Protein AF-A0A482R9X5-F1 (afdb_monomer_lite)

Sequence (156 aa):
MESTSISDAERAVAYVRCAQNFLKADDTVNAERYFRKANGVVFTVEDVDGLRLQFRTLNAQLNDQNRKFADAAGKYLDVLRQVNPEDVDVQEISFLLAAASKCVILAPAGRQRMAVMHAILTHYAADTIPVRFLWARMRGLPRASCHPPARDCVHR

Radius of gyration: 19.51 Å; chains: 1; bounding box: 72×27×56 Å

Secondary structure (DSSP, 8-state):
-------HHHHHHHHHHHHHHHHHTT-HHHHHHHHHHHHTTTTTS---TTHHHHHHHHHHHHHHHTT-HHHHHHHHHHHHTTS-TTTS-HHHHHHHHHHHHHHHHHSPSSHHHHHHHHHHHTSGGGGGSTHHHHHHHHTT----------------

Structure (mmCIF, N/CA/C/O backbone):
data_AF-A0A482R9X5-F1
#
_entry.id   AF-A0A482R9X5-F1
#
loop_
_atom_site.group_PDB
_atom_site.id
_atom_site.type_symbol
_atom_site.label_atom_id
_atom_site.label_alt_id
_atom_site.label_comp_id
_atom_site.label_asym_id
_atom_site.label_entity_id
_atom_site.label_seq_id
_atom_site.pdbx_PDB_ins_code
_atom_site.Cartn_x
_atom_site.Cartn_y
_atom_site.Cartn_z
_atom_site.occupancy
_atom_site.B_iso_or_equiv
_atom_site.auth_seq_id
_atom_site.auth_comp_id
_atom_site.auth_asym_id
_atom_site.auth_atom_id
_atom_site.pdbx_PDB_model_num
ATOM 1 N N . MET A 1 1 ? -23.065 1.697 34.356 1.00 40.62 1 MET A N 1
ATOM 2 C CA . MET A 1 1 ? -22.997 1.347 32.924 1.00 40.62 1 MET A CA 1
ATOM 3 C C . MET A 1 1 ? -22.184 2.441 32.265 1.00 40.62 1 MET A C 1
ATOM 5 O O . MET A 1 1 ? -22.748 3.465 31.909 1.00 40.62 1 MET A O 1
ATOM 9 N N . GLU A 1 2 ? -20.862 2.280 32.225 1.00 46.75 2 GLU A N 1
ATOM 10 C CA . GLU A 1 2 ? -19.987 3.219 31.521 1.00 46.75 2 GLU A CA 1
ATOM 11 C C . GLU A 1 2 ? -20.316 3.082 30.032 1.00 46.75 2 GLU A C 1
ATOM 13 O O . GLU A 1 2 ? -20.047 2.044 29.426 1.00 46.75 2 GLU A O 1
ATOM 18 N N . SER A 1 3 ? -20.975 4.069 29.433 1.00 50.88 3 SER A N 1
ATOM 19 C CA . SER A 1 3 ? -21.029 4.159 27.979 1.00 50.88 3 SER A CA 1
ATOM 20 C C . SER A 1 3 ? -19.615 4.494 27.520 1.00 50.88 3 SER A C 1
ATOM 22 O O . SER A 1 3 ? -19.244 5.665 27.489 1.00 50.88 3 SER A O 1
ATOM 24 N N . THR A 1 4 ? -18.790 3.480 27.256 1.00 60.34 4 THR A N 1
ATOM 25 C CA . THR A 1 4 ? -17.420 3.673 26.775 1.00 60.34 4 THR A CA 1
ATOM 26 C C . THR A 1 4 ? -17.499 4.286 25.379 1.00 60.34 4 THR A C 1
ATOM 28 O O . THR A 1 4 ? -17.639 3.589 24.374 1.00 60.34 4 THR A O 1
ATOM 31 N N . SER A 1 5 ? -17.509 5.614 25.306 1.00 76.19 5 SER A N 1
ATOM 32 C CA . SER A 1 5 ? -17.436 6.344 24.049 1.00 76.19 5 SER A CA 1
ATOM 33 C C . SER A 1 5 ? -16.042 6.122 23.473 1.00 76.19 5 SER A C 1
ATOM 35 O O . SER A 1 5 ? -15.077 6.711 23.951 1.00 76.19 5 SER A O 1
ATOM 37 N N . ILE A 1 6 ? -15.936 5.229 22.490 1.00 81.94 6 ILE A N 1
ATOM 38 C CA . ILE A 1 6 ? -14.674 4.937 21.803 1.00 81.94 6 ILE A CA 1
ATOM 39 C C . ILE A 1 6 ? -14.181 6.224 21.141 1.00 81.94 6 ILE A C 1
ATOM 41 O O . ILE A 1 6 ? -14.921 6.844 20.368 1.00 81.94 6 ILE A O 1
ATOM 45 N N . SER A 1 7 ? -12.938 6.605 21.426 1.00 90.75 7 SER A N 1
ATOM 46 C CA . SER A 1 7 ? -12.321 7.793 20.844 1.00 90.75 7 SER A CA 1
ATOM 47 C C . SER A 1 7 ? -12.122 7.648 19.332 1.00 90.75 7 SER A C 1
ATOM 49 O O . SER A 1 7 ? -12.018 6.550 18.777 1.00 90.75 7 SER A O 1
ATOM 51 N N . ASP A 1 8 ? -12.032 8.775 18.633 1.00 90.62 8 ASP A N 1
ATOM 52 C CA . ASP A 1 8 ? -11.818 8.795 17.185 1.00 90.62 8 ASP A CA 1
ATOM 53 C C . ASP A 1 8 ? -10.517 8.088 16.779 1.00 90.62 8 ASP A C 1
ATOM 55 O O . ASP A 1 8 ? -10.501 7.370 15.776 1.00 90.62 8 ASP A O 1
ATOM 59 N N . ALA A 1 9 ? -9.466 8.215 17.596 1.00 90.81 9 ALA A N 1
ATOM 60 C CA . ALA A 1 9 ? -8.185 7.547 17.392 1.00 90.81 9 ALA A CA 1
ATOM 61 C C . ALA A 1 9 ? 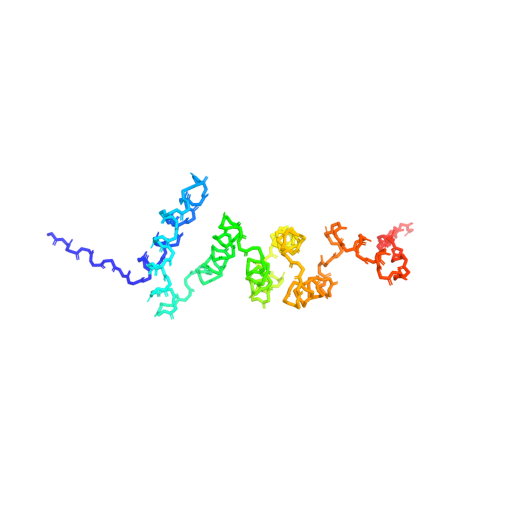-8.313 6.019 17.504 1.00 90.81 9 ALA A C 1
ATOM 63 O O . ALA A 1 9 ? -7.900 5.296 16.596 1.00 90.81 9 ALA A O 1
ATOM 64 N N . GLU A 1 10 ? -8.964 5.515 18.557 1.00 92.19 10 GLU A N 1
ATOM 65 C CA . GLU A 1 10 ? -9.206 4.077 18.731 1.00 92.19 10 GLU A CA 1
ATOM 66 C C . GLU A 1 10 ? -10.051 3.502 17.588 1.00 92.19 10 GLU A C 1
ATOM 68 O O . GLU A 1 10 ? -9.765 2.411 17.086 1.00 92.19 10 GLU A O 1
ATOM 73 N N . ARG A 1 11 ? -11.057 4.252 17.113 1.00 93.06 11 ARG A N 1
ATOM 74 C CA . ARG A 1 11 ? -11.855 3.853 15.943 1.00 93.06 11 ARG A CA 1
ATOM 75 C C . ARG A 1 11 ? -11.004 3.777 14.680 1.00 93.06 11 ARG A C 1
ATOM 77 O O . ARG A 1 11 ? -11.132 2.810 13.931 1.00 93.06 11 ARG A O 1
ATOM 84 N N . ALA A 1 12 ? -10.142 4.764 14.435 1.00 94.56 12 ALA A N 1
ATOM 85 C CA . ALA A 1 12 ? -9.269 4.778 13.264 1.00 94.56 12 ALA A CA 1
ATOM 86 C C . ALA A 1 12 ? -8.311 3.575 13.267 1.00 94.56 12 ALA A C 1
ATOM 88 O O . ALA A 1 12 ? -8.226 2.857 12.266 1.00 94.56 12 ALA A O 1
ATOM 89 N N . VAL A 1 13 ? -7.677 3.292 14.410 1.00 95.12 13 VAL A N 1
ATOM 90 C CA . VAL A 1 13 ? -6.818 2.112 14.601 1.00 95.12 13 VAL A CA 1
ATOM 91 C C . VAL A 1 13 ? -7.599 0.821 14.352 1.00 95.12 13 VAL A C 1
ATOM 93 O O . VAL A 1 13 ? -7.142 -0.045 13.601 1.00 95.12 13 VAL A O 1
ATOM 96 N N . ALA A 1 14 ? -8.799 0.692 14.924 1.00 95.25 14 ALA A N 1
ATOM 97 C CA . ALA A 1 14 ? -9.643 -0.483 14.731 1.00 95.25 14 ALA A CA 1
ATOM 98 C C . ALA A 1 14 ? -10.017 -0.687 13.254 1.00 95.25 14 ALA A C 1
ATOM 100 O O . ALA A 1 14 ? -9.911 -1.801 12.743 1.00 95.25 14 ALA A O 1
ATOM 101 N N . TYR A 1 15 ? -10.396 0.373 12.534 1.00 96.81 15 TYR A N 1
ATOM 102 C CA . TYR A 1 15 ? -10.745 0.273 11.116 1.00 96.81 15 TYR A CA 1
ATOM 103 C C . TYR A 1 15 ? -9.566 -0.153 10.240 1.00 96.81 15 TYR A C 1
ATOM 105 O O . TYR A 1 15 ? -9.747 -1.016 9.378 1.00 96.81 15 TYR A O 1
ATOM 113 N N . VAL A 1 16 ? -8.369 0.400 10.467 1.00 96.56 16 VAL A N 1
ATOM 114 C CA . VAL A 1 16 ? -7.161 0.003 9.725 1.00 96.56 16 VAL A CA 1
ATOM 115 C C . VAL A 1 16 ? -6.823 -1.462 9.994 1.00 96.56 16 VAL A C 1
ATOM 117 O O . VAL A 1 16 ? -6.641 -2.226 9.044 1.00 96.56 16 VAL A O 1
ATOM 120 N N . ARG A 1 17 ? -6.832 -1.891 11.262 1.00 96.06 17 ARG A N 1
ATOM 121 C CA . ARG A 1 17 ? -6.565 -3.289 11.643 1.00 96.06 17 ARG A CA 1
ATOM 122 C C . ARG A 1 17 ? -7.590 -4.258 11.053 1.00 96.06 17 ARG A C 1
ATOM 124 O O . ARG A 1 17 ? -7.209 -5.292 10.508 1.00 96.06 17 ARG A O 1
ATOM 131 N N . CYS A 1 18 ? -8.882 -3.925 11.101 1.00 97.12 18 CYS A N 1
ATOM 132 C CA . CYS A 1 18 ? -9.925 -4.728 10.461 1.00 97.12 18 CYS A CA 1
ATOM 133 C C . CYS A 1 18 ? -9.672 -4.869 8.958 1.00 97.12 18 CYS A C 1
ATOM 135 O O . CYS A 1 18 ? -9.692 -5.983 8.443 1.00 97.12 18 CYS A O 1
ATOM 137 N N . ALA A 1 19 ? -9.399 -3.766 8.259 1.00 97.31 19 ALA A N 1
ATOM 138 C CA . ALA A 1 19 ? -9.149 -3.797 6.823 1.00 97.31 19 ALA A CA 1
ATOM 139 C C . ALA A 1 19 ? -7.910 -4.636 6.457 1.00 97.31 19 ALA A C 1
ATOM 141 O O . ALA A 1 19 ? -7.967 -5.419 5.513 1.00 97.31 19 ALA A O 1
ATOM 142 N N . GLN A 1 20 ? -6.824 -4.541 7.232 1.00 96.38 20 GLN A N 1
ATOM 143 C CA . GLN A 1 20 ? -5.641 -5.395 7.064 1.00 96.38 20 GLN A CA 1
ATOM 144 C C . GLN A 1 20 ? -5.964 -6.880 7.279 1.00 96.38 20 GLN A C 1
ATOM 146 O O . GLN A 1 20 ? -5.495 -7.726 6.522 1.00 96.38 20 GLN A O 1
ATOM 151 N N . ASN A 1 21 ? -6.773 -7.210 8.288 1.00 97.31 21 ASN A N 1
ATOM 152 C CA . ASN A 1 21 ? -7.174 -8.591 8.555 1.00 97.31 21 ASN A CA 1
ATOM 153 C C . ASN A 1 21 ? -8.056 -9.161 7.435 1.00 97.31 21 ASN A C 1
ATOM 155 O O . ASN A 1 21 ? -7.842 -10.298 7.028 1.00 97.31 21 ASN A O 1
ATOM 159 N N . PHE A 1 22 ? -8.987 -8.371 6.890 1.00 97.69 22 PHE A N 1
ATOM 160 C CA . PHE A 1 22 ? -9.788 -8.787 5.734 1.00 97.69 22 PHE A CA 1
ATOM 161 C C . PHE A 1 22 ? -8.937 -8.971 4.475 1.00 97.69 22 PHE A C 1
ATOM 163 O O . PHE A 1 22 ? -9.133 -9.949 3.761 1.00 97.69 22 PHE A O 1
ATOM 170 N N . LEU A 1 23 ? -7.941 -8.106 4.240 1.00 95.00 23 LEU A N 1
ATOM 171 C CA . LEU A 1 23 ? -6.982 -8.311 3.150 1.00 95.00 23 LEU A CA 1
ATOM 172 C C . LEU A 1 23 ? -6.200 -9.619 3.293 1.00 95.00 23 LEU A C 1
ATOM 174 O O . LEU A 1 23 ? -5.993 -10.306 2.301 1.00 95.00 23 LEU A O 1
ATOM 178 N N . LYS A 1 24 ? -5.769 -9.974 4.510 1.00 94.31 24 LYS A N 1
ATOM 179 C CA . LYS A 1 24 ? -5.076 -11.249 4.773 1.00 94.31 24 LYS A CA 1
ATOM 180 C C . LYS A 1 24 ? -5.973 -12.471 4.553 1.00 94.31 24 LYS A C 1
ATOM 182 O O . LYS A 1 24 ? -5.453 -13.557 4.338 1.00 94.31 24 LYS A O 1
ATOM 187 N N . ALA A 1 25 ? -7.289 -12.293 4.639 1.00 96.44 25 ALA A N 1
ATOM 188 C CA . ALA A 1 25 ? -8.289 -13.323 4.381 1.00 96.44 25 ALA A CA 1
ATOM 189 C C . ALA A 1 25 ? -8.808 -13.309 2.927 1.00 96.44 25 ALA A C 1
ATOM 191 O O . ALA A 1 25 ? -9.826 -13.938 2.652 1.00 96.44 25 ALA A O 1
ATOM 192 N N . ASP A 1 26 ? -8.155 -12.565 2.023 1.00 94.12 26 ASP A N 1
ATOM 193 C CA . ASP A 1 26 ? -8.558 -12.360 0.623 1.00 94.12 26 ASP A CA 1
ATOM 194 C C . ASP A 1 26 ? -9.989 -11.795 0.435 1.00 94.12 26 ASP A C 1
ATOM 196 O O . ASP A 1 26 ? -10.561 -11.841 -0.655 1.00 94.12 26 ASP A O 1
ATOM 200 N N . ASP A 1 27 ? -10.569 -11.185 1.475 1.00 96.31 27 ASP A N 1
ATOM 201 C CA . ASP A 1 27 ? -11.886 -10.540 1.431 1.00 96.31 27 ASP A CA 1
ATOM 202 C C . ASP A 1 27 ? -11.743 -9.045 1.114 1.00 96.31 27 ASP A C 1
ATOM 204 O O . ASP A 1 27 ? -11.771 -8.160 1.980 1.00 96.31 27 ASP A O 1
ATOM 208 N N . THR A 1 28 ? -11.573 -8.751 -0.173 1.00 94.75 28 THR A N 1
ATOM 209 C CA . THR A 1 28 ? -11.368 -7.383 -0.667 1.00 94.75 28 THR A CA 1
ATOM 210 C C . THR A 1 28 ? -12.588 -6.485 -0.458 1.00 94.75 28 THR A C 1
ATOM 212 O O . THR A 1 28 ? -12.432 -5.284 -0.232 1.00 94.75 28 THR A O 1
ATOM 215 N N . VAL A 1 29 ? -13.802 -7.046 -0.462 1.00 96.31 29 VAL A N 1
ATOM 216 C CA . VAL A 1 29 ? -15.055 -6.291 -0.303 1.00 96.31 29 VAL A CA 1
ATOM 217 C C . VAL A 1 29 ? -15.151 -5.707 1.102 1.00 96.31 29 VAL A C 1
ATOM 219 O O . VAL A 1 29 ? -15.377 -4.501 1.270 1.00 96.31 29 VAL A O 1
ATOM 222 N N . ASN A 1 30 ? -14.946 -6.537 2.129 1.00 96.38 30 ASN A N 1
ATOM 223 C CA . ASN A 1 30 ? -14.950 -6.051 3.503 1.00 96.38 30 ASN A CA 1
ATOM 224 C C . ASN A 1 30 ? -13.720 -5.189 3.795 1.00 96.38 30 ASN A C 1
ATOM 226 O O . ASN A 1 30 ? -13.855 -4.154 4.456 1.00 96.38 30 ASN A O 1
ATOM 230 N N . ALA A 1 31 ? -12.552 -5.527 3.245 1.00 97.38 31 ALA A N 1
ATOM 231 C CA . ALA A 1 31 ? -11.363 -4.695 3.391 1.00 97.38 31 ALA A CA 1
ATOM 232 C C . ALA A 1 31 ? -11.589 -3.264 2.871 1.00 97.38 31 ALA A C 1
ATOM 234 O O . ALA A 1 31 ? -11.333 -2.298 3.594 1.00 97.38 31 ALA A O 1
ATOM 235 N N . GLU A 1 32 ? -12.160 -3.102 1.673 1.00 96.56 32 GLU A N 1
ATOM 236 C CA . GLU A 1 32 ? -12.519 -1.785 1.136 1.00 96.56 32 GLU A CA 1
ATOM 237 C C . GLU A 1 32 ? -13.542 -1.051 2.004 1.00 96.56 32 GLU A C 1
ATOM 239 O O . GLU A 1 32 ? -13.449 0.165 2.194 1.00 96.56 32 GLU A O 1
ATOM 244 N N . ARG A 1 33 ? -14.539 -1.771 2.531 1.00 97.62 33 ARG A N 1
ATOM 245 C CA . ARG A 1 33 ? -15.571 -1.183 3.390 1.00 97.62 33 ARG A CA 1
ATOM 246 C C . ARG A 1 33 ? -14.954 -0.545 4.632 1.00 97.62 33 ARG A C 1
ATOM 248 O O . ARG A 1 33 ? -15.301 0.589 4.964 1.00 97.62 33 ARG A O 1
ATOM 255 N N . TYR A 1 34 ? -14.048 -1.246 5.310 1.00 97.19 34 TYR A N 1
ATOM 256 C CA . TYR A 1 34 ? -13.365 -0.715 6.491 1.00 97.19 34 TYR A CA 1
ATOM 257 C C . TYR A 1 34 ? -12.314 0.337 6.133 1.00 97.19 34 TYR A C 1
ATOM 259 O O . TYR A 1 34 ? -12.198 1.331 6.845 1.00 97.19 34 TYR A O 1
ATOM 267 N N . PHE A 1 35 ? -11.641 0.207 4.990 1.00 97.31 35 PHE A N 1
ATOM 268 C CA . PHE A 1 35 ? -10.738 1.238 4.483 1.00 97.31 35 PHE A CA 1
ATOM 269 C C . PHE A 1 35 ? -11.450 2.575 4.244 1.00 97.31 35 PHE A C 1
ATOM 271 O O . PHE A 1 35 ? -10.954 3.616 4.668 1.00 97.31 35 PHE A O 1
ATOM 278 N N . ARG A 1 36 ? -12.642 2.572 3.630 1.00 97.12 36 ARG A N 1
ATOM 279 C CA . ARG A 1 36 ? -13.436 3.799 3.425 1.00 97.12 36 ARG A CA 1
ATOM 280 C C . ARG A 1 36 ? -13.827 4.456 4.750 1.00 97.12 36 ARG A C 1
ATOM 282 O O . ARG A 1 36 ? -13.777 5.678 4.853 1.00 97.12 36 ARG A O 1
ATOM 289 N N . LYS A 1 37 ? -14.168 3.656 5.768 1.00 96.50 37 LYS A N 1
ATOM 290 C CA . LYS A 1 37 ? -14.430 4.157 7.128 1.00 96.50 37 LYS A CA 1
ATOM 291 C C . LYS A 1 37 ? -13.175 4.765 7.756 1.00 96.50 37 LYS A C 1
ATOM 293 O O . LYS A 1 37 ? -13.251 5.863 8.293 1.00 96.50 37 LYS A O 1
ATOM 298 N N . ALA A 1 38 ? -12.029 4.088 7.642 1.00 95.44 38 ALA A N 1
ATOM 299 C CA . ALA A 1 38 ? -10.746 4.598 8.119 1.00 95.44 38 ALA A CA 1
ATOM 300 C C . ALA A 1 38 ? -10.374 5.922 7.436 1.00 95.44 38 ALA A C 1
ATOM 302 O O . ALA A 1 38 ? -9.995 6.867 8.118 1.00 95.44 38 ALA A O 1
ATOM 303 N N . ASN A 1 39 ? -10.558 6.032 6.117 1.00 95.62 39 ASN A N 1
ATOM 304 C CA . ASN A 1 39 ? -10.226 7.234 5.348 1.00 95.62 39 ASN A CA 1
ATOM 305 C C . ASN A 1 39 ? -10.938 8.498 5.861 1.00 95.62 39 ASN A C 1
ATOM 307 O O . ASN A 1 39 ? -10.387 9.589 5.761 1.00 95.62 39 ASN A O 1
ATOM 311 N N . GLY A 1 40 ? -12.146 8.355 6.416 1.00 93.94 40 GLY A N 1
ATOM 312 C CA . GLY A 1 40 ? -12.906 9.473 6.978 1.00 93.94 40 GLY A CA 1
ATOM 313 C C . GLY A 1 40 ? -12.387 9.994 8.323 1.00 93.94 40 GLY A C 1
ATOM 314 O O . GLY A 1 40 ? -12.769 11.090 8.710 1.00 93.94 40 GLY A O 1
ATOM 315 N N . VAL A 1 41 ? -11.542 9.233 9.028 1.00 93.94 41 VAL A N 1
ATOM 316 C CA . VAL A 1 41 ? -11.115 9.542 10.410 1.00 93.94 41 VAL A CA 1
ATOM 317 C C . VAL A 1 41 ? -9.586 9.595 10.552 1.00 93.94 41 VAL A C 1
ATOM 319 O O . VAL A 1 41 ? -9.056 10.325 11.378 1.00 93.94 41 VAL A O 1
ATOM 322 N N . VAL A 1 42 ? -8.828 8.867 9.728 1.00 92.88 42 VAL A N 1
ATOM 323 C CA . VAL A 1 42 ? -7.373 8.685 9.911 1.00 92.88 42 VAL A CA 1
ATOM 324 C C . VAL A 1 42 ? -6.556 9.980 9.799 1.00 92.88 42 VAL A C 1
ATOM 326 O O . VAL A 1 42 ? -5.492 10.100 10.399 1.00 92.88 42 VAL A O 1
ATOM 329 N N . PHE A 1 43 ? -7.047 10.964 9.043 1.00 92.00 43 PHE A N 1
ATOM 330 C CA . PHE A 1 43 ? -6.385 12.263 8.887 1.00 92.00 43 PHE A CA 1
ATOM 331 C C . PHE A 1 43 ? -6.888 13.322 9.874 1.00 92.00 43 PHE A C 1
ATOM 333 O O . PHE A 1 43 ? -6.277 14.382 9.970 1.00 92.00 43 PHE A O 1
ATOM 340 N N . THR A 1 44 ? -7.979 13.052 10.599 1.00 91.56 44 THR A N 1
ATOM 341 C CA . THR A 1 44 ? -8.526 13.964 11.618 1.00 91.56 44 THR A CA 1
ATOM 342 C C . THR A 1 44 ? -7.941 13.700 13.002 1.00 91.56 44 THR A C 1
ATOM 344 O O . THR A 1 44 ? -8.077 14.537 13.888 1.00 91.56 44 THR A O 1
ATOM 347 N N . VAL A 1 45 ? -7.301 12.545 13.190 1.00 91.94 45 VAL A N 1
ATOM 348 C CA . VAL A 1 45 ? -6.657 12.137 14.441 1.00 91.94 45 VAL A CA 1
ATOM 349 C C . VAL A 1 45 ? -5.146 12.371 14.386 1.00 91.94 45 VAL A C 1
ATOM 351 O O . VAL A 1 45 ? -4.543 12.458 13.305 1.00 91.94 45 VAL A O 1
ATOM 354 N N . GLU A 1 46 ? -4.531 12.477 15.562 1.00 89.56 46 GLU A N 1
ATOM 355 C CA . GLU A 1 46 ? -3.074 12.456 15.697 1.00 89.56 46 GLU A CA 1
ATOM 356 C C . GLU A 1 46 ? -2.499 11.140 15.160 1.00 89.56 46 GLU A C 1
ATOM 358 O O . GLU A 1 46 ? -3.171 10.105 15.138 1.00 89.56 46 GLU A O 1
ATOM 363 N N . ASP A 1 47 ? -1.264 11.190 14.664 1.00 85.00 47 ASP A N 1
ATOM 364 C CA . ASP A 1 47 ? -0.618 10.014 14.086 1.00 85.00 47 ASP A CA 1
ATOM 365 C C . ASP A 1 47 ? -0.078 9.114 15.201 1.00 85.00 47 ASP A C 1
ATOM 367 O O . ASP A 1 47 ? 1.042 9.281 15.676 1.00 85.00 47 ASP A O 1
ATOM 371 N N . VAL A 1 48 ? -0.918 8.186 15.651 1.00 82.75 48 VAL A N 1
ATOM 372 C CA . VAL A 1 48 ? -0.577 7.203 16.684 1.00 82.75 48 VAL A CA 1
ATOM 373 C C . VAL A 1 48 ? 0.155 6.029 16.033 1.00 82.75 48 VAL A C 1
ATOM 375 O O . VAL A 1 48 ? -0.374 5.433 15.099 1.00 82.75 48 VAL A O 1
ATOM 378 N N . ASP A 1 49 ? 1.351 5.679 16.511 1.00 80.69 49 ASP A N 1
ATOM 379 C CA . ASP A 1 49 ? 2.115 4.489 16.086 1.00 80.69 49 ASP A CA 1
ATOM 380 C C . ASP A 1 49 ? 2.276 4.325 14.555 1.00 80.69 49 ASP A C 1
ATOM 382 O O . ASP A 1 49 ? 2.230 3.216 14.012 1.00 80.69 49 ASP A O 1
ATOM 386 N N . GLY A 1 50 ? 2.416 5.436 13.823 1.00 88.31 50 GLY A N 1
ATOM 387 C CA . GLY A 1 50 ? 2.540 5.419 12.361 1.00 88.31 50 GLY A CA 1
ATOM 388 C C . GLY A 1 50 ? 1.269 4.959 11.635 1.00 88.31 50 GLY A C 1
ATOM 389 O O . GLY A 1 50 ? 1.342 4.403 10.533 1.00 88.31 50 GLY A O 1
ATOM 390 N N . LEU A 1 51 ? 0.088 5.173 12.224 1.00 92.56 51 LEU A N 1
ATOM 391 C CA . LEU A 1 51 ? -1.212 4.807 11.658 1.00 92.56 51 LEU A CA 1
ATOM 392 C C . LEU A 1 51 ? -1.406 5.337 10.233 1.00 92.56 51 LEU A C 1
ATOM 394 O O . LEU A 1 51 ? -1.947 4.629 9.377 1.00 92.56 51 LEU A O 1
ATOM 398 N N . ARG A 1 52 ? -0.953 6.561 9.939 1.00 93.75 52 ARG A N 1
ATOM 399 C CA . ARG A 1 52 ? -1.058 7.138 8.589 1.00 93.75 52 ARG A CA 1
ATOM 400 C C . ARG A 1 52 ? -0.217 6.370 7.578 1.00 93.75 52 ARG A C 1
ATOM 402 O O . ARG A 1 52 ? -0.671 6.159 6.452 1.00 93.75 52 ARG A O 1
ATOM 409 N N . LEU A 1 53 ? 0.974 5.923 7.971 1.00 92.94 53 LEU A N 1
ATOM 410 C CA . LEU A 1 53 ? 1.827 5.097 7.123 1.00 92.94 53 LEU A CA 1
ATOM 411 C C . LEU A 1 53 ? 1.162 3.742 6.856 1.00 92.94 53 LEU A C 1
ATOM 413 O O . LEU A 1 53 ? 1.003 3.356 5.698 1.00 92.94 53 LEU A O 1
ATOM 417 N N . GLN A 1 54 ? 0.661 3.077 7.901 1.00 93.44 54 GLN A N 1
ATOM 418 C CA . GLN A 1 54 ? -0.073 1.812 7.775 1.00 93.44 54 GLN A CA 1
ATOM 419 C C . GLN A 1 54 ? -1.299 1.943 6.862 1.00 93.44 54 GLN A C 1
ATOM 421 O O . GLN A 1 54 ? -1.552 1.077 6.022 1.00 93.44 54 GLN A O 1
ATOM 426 N N . PHE A 1 55 ? -2.045 3.043 6.985 1.00 96.19 55 PHE A N 1
ATOM 427 C CA . PHE A 1 55 ? -3.198 3.336 6.139 1.00 96.19 55 PHE A CA 1
ATOM 428 C C . PHE A 1 55 ? -2.809 3.539 4.668 1.00 96.19 55 PHE A C 1
ATOM 430 O O . PHE A 1 55 ? -3.496 3.056 3.764 1.00 96.19 55 PHE A O 1
ATOM 437 N N . ARG A 1 56 ? -1.695 4.225 4.400 1.00 95.81 56 ARG A N 1
ATOM 438 C CA . ARG A 1 56 ? -1.191 4.425 3.034 1.00 95.81 56 ARG A CA 1
ATOM 439 C C . ARG A 1 56 ? -0.696 3.115 2.418 1.00 95.81 56 ARG A C 1
ATOM 441 O O . ARG A 1 56 ? -1.037 2.834 1.268 1.00 95.81 56 ARG A O 1
ATOM 448 N N . THR A 1 57 ? -0.012 2.272 3.190 1.00 95.81 57 THR A N 1
ATOM 449 C CA . THR A 1 57 ? 0.372 0.914 2.770 1.00 95.81 57 THR A CA 1
ATOM 450 C C . THR A 1 57 ? -0.857 0.059 2.459 1.00 95.81 57 THR A C 1
ATOM 452 O O . THR A 1 57 ? -0.916 -0.580 1.408 1.00 95.81 57 THR A O 1
ATOM 455 N N . LEU A 1 58 ? -1.886 0.115 3.310 1.00 96.56 58 LEU A N 1
ATOM 456 C CA . LEU A 1 58 ? -3.166 -0.562 3.093 1.00 96.56 58 LEU A CA 1
ATOM 457 C C . LEU A 1 58 ? -3.859 -0.090 1.800 1.00 96.56 58 LEU A C 1
ATOM 459 O O . LEU A 1 58 ? -4.389 -0.906 1.047 1.00 96.56 58 LEU A O 1
ATOM 463 N N . ASN A 1 59 ? -3.826 1.213 1.502 1.00 97.19 59 ASN A N 1
ATOM 464 C CA . ASN A 1 59 ? -4.360 1.757 0.249 1.00 97.19 59 ASN A CA 1
ATOM 465 C C . ASN A 1 59 ? -3.634 1.169 -0.972 1.00 97.19 59 ASN A C 1
ATOM 467 O O . ASN A 1 59 ? -4.278 0.792 -1.952 1.00 97.19 59 ASN A O 1
ATOM 471 N N . ALA A 1 60 ? -2.303 1.068 -0.924 1.00 97.44 60 ALA A N 1
ATOM 472 C CA . ALA A 1 60 ? -1.520 0.459 -1.998 1.00 97.44 60 ALA A CA 1
ATOM 473 C C . ALA A 1 60 ? -1.907 -1.018 -2.205 1.00 97.44 60 ALA A C 1
ATOM 475 O O . ALA A 1 60 ? -2.265 -1.404 -3.319 1.00 97.44 60 ALA A O 1
ATOM 476 N N . GLN A 1 61 ? -1.958 -1.796 -1.118 1.00 96.56 61 GLN A N 1
ATOM 477 C CA . GLN A 1 61 ? -2.336 -3.214 -1.133 1.00 96.56 61 GLN A CA 1
ATOM 478 C C . GLN A 1 61 ? -3.751 -3.448 -1.679 1.00 96.56 61 GLN A C 1
ATOM 480 O O . GLN A 1 61 ? -3.956 -4.343 -2.495 1.00 96.56 61 GLN A O 1
ATOM 485 N N . LEU A 1 62 ? -4.729 -2.618 -1.300 1.00 97.06 62 LEU A N 1
ATOM 486 C CA . LEU A 1 62 ? -6.092 -2.706 -1.839 1.00 97.06 62 LEU A CA 1
ATOM 487 C C . LEU A 1 62 ? -6.138 -2.484 -3.352 1.00 97.06 62 LEU A C 1
ATOM 489 O O . LEU A 1 62 ? -6.935 -3.109 -4.047 1.00 97.06 62 LEU A O 1
ATOM 493 N N . ASN A 1 63 ? -5.310 -1.586 -3.887 1.00 96.75 63 ASN A N 1
ATOM 494 C CA . ASN A 1 63 ? -5.277 -1.352 -5.331 1.00 96.75 63 ASN A CA 1
ATOM 495 C C . ASN A 1 63 ? -4.592 -2.499 -6.073 1.00 96.75 63 ASN A C 1
ATOM 497 O O . ASN A 1 63 ? -5.041 -2.843 -7.166 1.00 96.75 63 ASN A O 1
ATOM 501 N N . ASP A 1 64 ? -3.569 -3.110 -5.472 1.00 96.50 64 ASP A N 1
ATOM 502 C CA . ASP A 1 64 ? -2.919 -4.308 -6.012 1.00 96.50 64 ASP A CA 1
ATOM 503 C C . ASP A 1 64 ? -3.919 -5.477 -6.099 1.00 96.50 64 ASP A C 1
ATOM 505 O O . ASP A 1 64 ? -4.143 -6.036 -7.173 1.00 96.50 64 ASP A O 1
ATOM 509 N N . GLN A 1 65 ? -4.650 -5.744 -5.011 1.00 95.19 65 GLN A N 1
ATOM 510 C CA . GLN A 1 65 ? -5.685 -6.787 -4.953 1.00 95.19 65 GLN A CA 1
ATOM 511 C C . GLN A 1 65 ? -6.829 -6.560 -5.952 1.00 95.19 65 GLN A C 1
ATOM 513 O O . GLN A 1 65 ? -7.312 -7.491 -6.597 1.00 95.19 65 GLN A O 1
ATOM 518 N N . ASN A 1 66 ? -7.216 -5.301 -6.163 1.00 94.88 66 ASN A N 1
ATOM 519 C CA . ASN A 1 66 ? -8.218 -4.921 -7.160 1.00 94.88 66 ASN A CA 1
ATOM 520 C C . ASN A 1 66 ? -7.685 -4.855 -8.599 1.00 94.88 66 ASN A C 1
ATOM 522 O O . ASN A 1 66 ? -8.396 -4.392 -9.494 1.00 94.88 66 ASN A O 1
ATOM 526 N N . ARG A 1 67 ? -6.437 -5.279 -8.841 1.00 95.62 67 ARG A N 1
ATOM 527 C CA . ARG A 1 67 ? -5.777 -5.264 -10.158 1.00 95.62 67 ARG A CA 1
ATOM 528 C C . ARG A 1 67 ? -5.665 -3.866 -10.777 1.00 95.62 67 ARG A C 1
ATOM 530 O O . ARG A 1 67 ? -5.499 -3.718 -11.988 1.00 95.62 67 ARG A O 1
ATOM 537 N N . LYS A 1 68 ? -5.705 -2.818 -9.952 1.00 95.94 68 LYS A N 1
ATOM 538 C CA . LYS A 1 68 ? -5.454 -1.423 -10.346 1.00 95.94 68 LYS A CA 1
ATOM 539 C C . LYS A 1 68 ? -3.959 -1.133 -10.258 1.00 95.94 68 LYS A C 1
ATOM 541 O O . LYS A 1 68 ? -3.514 -0.273 -9.501 1.00 95.94 68 LYS A O 1
ATOM 546 N N . PHE A 1 69 ? -3.168 -1.882 -11.024 1.00 96.94 69 PHE A N 1
ATOM 547 C CA . PHE A 1 69 ? -1.719 -1.947 -10.833 1.00 96.94 69 PHE A CA 1
ATOM 548 C C . PHE A 1 69 ? -1.002 -0.606 -11.032 1.00 96.94 69 PHE A C 1
ATOM 550 O O . PHE A 1 69 ? -0.064 -0.313 -10.299 1.00 96.94 69 PHE A O 1
ATOM 557 N N . ALA A 1 70 ? -1.443 0.234 -11.976 1.00 94.56 70 ALA A N 1
ATOM 558 C CA . ALA A 1 70 ? -0.834 1.551 -12.196 1.00 94.56 70 ALA A CA 1
ATOM 559 C C . ALA A 1 70 ? -0.968 2.461 -10.960 1.00 94.56 70 ALA A C 1
ATOM 561 O O . ALA A 1 70 ? -0.007 3.124 -10.566 1.00 94.56 70 ALA A O 1
ATOM 562 N N . ASP A 1 71 ? -2.138 2.434 -10.318 1.00 96.19 71 ASP A N 1
ATOM 563 C CA . ASP A 1 71 ? -2.416 3.206 -9.107 1.00 96.19 71 ASP A CA 1
ATOM 564 C C . ASP A 1 71 ? -1.751 2.584 -7.879 1.00 96.19 71 ASP A C 1
ATOM 566 O O . ASP A 1 71 ? -1.226 3.305 -7.032 1.00 96.19 71 ASP A O 1
ATOM 570 N N . ALA A 1 72 ? -1.735 1.250 -7.791 1.00 97.38 72 ALA A N 1
ATOM 571 C CA . ALA A 1 72 ? -1.053 0.519 -6.727 1.00 97.38 72 ALA A CA 1
ATOM 572 C C . ALA A 1 72 ? 0.442 0.856 -6.693 1.00 97.38 72 ALA A C 1
ATOM 574 O O . ALA A 1 72 ? 0.976 1.211 -5.645 1.00 97.38 72 ALA A O 1
ATOM 575 N N . ALA A 1 73 ? 1.105 0.828 -7.853 1.00 96.06 73 ALA A N 1
ATOM 576 C CA . ALA A 1 73 ? 2.527 1.128 -7.953 1.00 96.06 73 ALA A CA 1
ATOM 577 C C . ALA A 1 73 ? 2.853 2.571 -7.540 1.00 96.06 73 ALA A C 1
ATOM 579 O O . ALA A 1 73 ? 3.829 2.799 -6.826 1.00 96.06 73 ALA A O 1
ATOM 580 N N . GLY A 1 74 ? 2.019 3.536 -7.945 1.00 96.12 74 GLY A N 1
ATOM 581 C CA . GLY A 1 74 ? 2.145 4.924 -7.494 1.00 96.12 74 GLY A CA 1
ATOM 582 C C . GLY A 1 74 ? 2.000 5.054 -5.977 1.00 96.12 74 GLY A C 1
ATOM 583 O O . GLY A 1 74 ? 2.833 5.681 -5.333 1.00 96.12 74 GLY A O 1
ATOM 584 N N . LYS A 1 75 ? 1.008 4.377 -5.388 1.00 97.31 75 LYS A N 1
ATOM 585 C CA . LYS A 1 75 ? 0.772 4.399 -3.937 1.00 97.31 75 LYS A CA 1
ATOM 586 C C . LYS A 1 75 ? 1.911 3.773 -3.137 1.00 97.31 75 LYS A C 1
ATOM 588 O O . LYS A 1 75 ? 2.292 4.334 -2.117 1.00 97.31 75 LYS A O 1
ATOM 593 N N . TYR A 1 76 ? 2.490 2.661 -3.594 1.00 96.81 76 TYR A N 1
ATOM 594 C CA . TYR A 1 76 ? 3.678 2.090 -2.949 1.00 96.81 76 TYR A CA 1
ATOM 595 C C . TYR A 1 76 ? 4.875 3.047 -2.995 1.00 96.81 76 TYR A C 1
ATOM 597 O O . TYR A 1 76 ? 5.597 3.177 -2.009 1.00 96.81 76 TYR A O 1
ATOM 605 N N . LEU A 1 77 ? 5.068 3.757 -4.110 1.00 95.06 77 LEU A N 1
ATOM 606 C CA . LEU A 1 77 ? 6.107 4.780 -4.209 1.00 95.06 77 LEU A CA 1
ATOM 607 C C . LEU A 1 77 ? 5.842 5.960 -3.261 1.00 95.06 77 LEU A C 1
ATOM 609 O O . LEU A 1 77 ? 6.774 6.485 -2.660 1.00 95.06 77 LEU A O 1
ATOM 613 N N . ASP A 1 78 ? 4.585 6.368 -3.102 1.00 95.25 78 ASP A N 1
ATOM 614 C CA . ASP A 1 78 ? 4.217 7.429 -2.164 1.00 95.25 78 ASP A CA 1
ATOM 615 C C . ASP A 1 78 ? 4.450 7.023 -0.704 1.00 95.25 78 ASP A C 1
ATOM 617 O O . ASP A 1 78 ? 4.863 7.867 0.087 1.00 95.25 78 ASP A O 1
ATOM 621 N N . VAL A 1 79 ? 4.256 5.745 -0.356 1.00 95.31 79 VAL A N 1
ATOM 622 C CA . VAL A 1 79 ? 4.651 5.192 0.952 1.00 95.31 79 VAL A CA 1
ATOM 623 C C . VAL A 1 79 ? 6.166 5.297 1.131 1.00 95.31 79 VAL A C 1
ATOM 625 O O . VAL A 1 79 ? 6.621 5.882 2.107 1.00 95.31 79 VAL A O 1
ATOM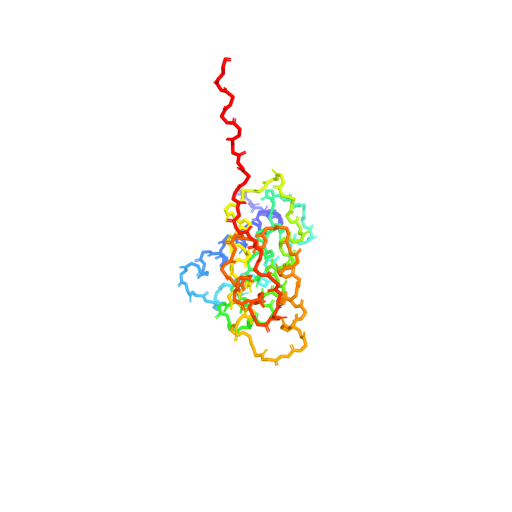 628 N N . LEU A 1 80 ? 6.953 4.819 0.160 1.00 93.06 80 LEU A N 1
ATOM 629 C CA . LEU A 1 80 ? 8.422 4.884 0.206 1.00 93.06 80 LEU A CA 1
ATOM 630 C C . LEU A 1 80 ? 8.958 6.313 0.379 1.00 93.06 80 LEU A C 1
ATOM 632 O O . LEU A 1 80 ? 9.958 6.512 1.054 1.00 93.06 80 LEU A O 1
ATOM 636 N N . ARG A 1 81 ? 8.289 7.316 -0.201 1.00 92.88 81 ARG A N 1
ATOM 637 C CA . ARG A 1 81 ? 8.664 8.737 -0.078 1.00 92.88 81 ARG A CA 1
ATOM 638 C C . ARG A 1 81 ? 8.429 9.334 1.307 1.00 92.88 81 ARG A C 1
ATOM 640 O O . ARG A 1 81 ? 8.944 10.409 1.587 1.00 92.88 81 ARG A O 1
ATOM 647 N N . GLN A 1 82 ? 7.587 8.706 2.116 1.00 91.12 82 GLN A N 1
ATOM 648 C CA . GLN A 1 82 ? 7.215 9.200 3.443 1.00 91.12 82 GLN A CA 1
ATOM 649 C C . GLN A 1 82 ? 7.913 8.445 4.562 1.00 91.12 82 GLN A C 1
ATOM 651 O O . GLN A 1 82 ? 7.902 8.900 5.701 1.00 91.12 82 GLN A O 1
ATOM 656 N N . VAL A 1 83 ? 8.471 7.284 4.238 1.00 89.19 83 VAL A N 1
ATOM 657 C CA . VAL A 1 83 ? 9.318 6.522 5.137 1.00 89.19 83 VAL A CA 1
ATOM 658 C C . VAL A 1 83 ? 10.662 7.227 5.251 1.00 89.19 83 VAL A C 1
ATOM 660 O O . VAL A 1 83 ? 11.336 7.466 4.248 1.00 89.19 83 VAL A O 1
ATOM 663 N N . ASN A 1 84 ? 11.074 7.505 6.484 1.00 86.69 84 ASN A N 1
ATOM 664 C CA . ASN A 1 84 ? 12.461 7.833 6.765 1.00 86.69 84 ASN A CA 1
ATOM 665 C C . ASN A 1 84 ? 13.284 6.537 6.736 1.00 86.69 84 ASN A C 1
ATOM 667 O O . ASN A 1 84 ? 12.938 5.584 7.435 1.00 86.69 84 ASN A O 1
ATOM 671 N N . PRO A 1 85 ? 14.378 6.478 5.962 1.00 81.62 85 PRO A N 1
ATOM 672 C CA . PRO A 1 85 ? 15.185 5.267 5.828 1.00 81.62 85 PRO A CA 1
ATOM 673 C C . PRO A 1 85 ? 15.906 4.853 7.120 1.00 81.62 85 PRO A C 1
ATOM 675 O O . PRO A 1 85 ? 16.353 3.718 7.215 1.00 81.62 85 PRO A O 1
ATOM 678 N N . GLU A 1 86 ? 16.032 5.755 8.094 1.00 84.69 86 GLU A N 1
ATOM 679 C CA . GLU A 1 86 ? 16.637 5.472 9.404 1.00 84.69 86 GLU A CA 1
ATOM 680 C C . GLU A 1 86 ? 15.649 4.799 10.372 1.00 84.69 86 GLU A C 1
ATOM 682 O O . GLU A 1 86 ? 16.070 4.063 11.262 1.00 84.69 86 GLU A O 1
ATOM 687 N N . ASP A 1 87 ? 14.344 5.004 10.163 1.00 84.94 87 ASP A N 1
ATOM 688 C CA . ASP A 1 87 ? 13.278 4.532 11.055 1.00 84.94 87 ASP A CA 1
ATOM 689 C C . ASP A 1 87 ? 12.717 3.158 10.640 1.00 84.94 87 ASP A C 1
ATOM 691 O O . ASP A 1 87 ? 11.929 2.559 11.372 1.00 84.94 87 ASP A O 1
ATOM 695 N N . VAL A 1 88 ? 13.084 2.657 9.454 1.00 85.12 88 VAL A N 1
ATOM 696 C CA . VAL A 1 88 ? 12.493 1.455 8.847 1.00 85.12 88 VAL A CA 1
ATOM 697 C C . VAL A 1 88 ? 13.569 0.474 8.399 1.00 85.12 88 VAL A C 1
ATOM 699 O O . VAL A 1 88 ? 14.583 0.852 7.817 1.00 85.12 88 VAL A O 1
ATOM 702 N N . ASP A 1 89 ? 13.319 -0.815 8.633 1.00 87.69 89 ASP A N 1
ATOM 703 C CA . ASP A 1 89 ? 14.222 -1.884 8.218 1.00 87.69 89 ASP A CA 1
ATOM 704 C C . ASP A 1 89 ? 14.391 -1.914 6.687 1.00 87.69 89 ASP A C 1
ATOM 706 O O . ASP A 1 89 ? 13.440 -1.807 5.905 1.00 87.69 89 ASP A O 1
ATOM 710 N N . VAL A 1 90 ? 15.626 -2.148 6.248 1.00 84.69 90 VAL A N 1
ATOM 711 C CA . VAL A 1 90 ? 16.005 -2.298 4.840 1.00 84.69 90 VAL A CA 1
ATOM 712 C C . VAL A 1 90 ? 15.167 -3.382 4.153 1.00 84.69 90 VAL A C 1
ATOM 714 O O . VAL A 1 90 ? 14.844 -3.252 2.969 1.00 84.69 90 VAL A O 1
ATOM 717 N N . GLN A 1 91 ? 14.773 -4.438 4.876 1.00 87.25 91 GLN A N 1
ATOM 718 C CA . GLN A 1 91 ? 13.904 -5.486 4.330 1.00 87.25 91 GLN A CA 1
ATOM 719 C C . GLN A 1 91 ? 12.503 -4.976 3.984 1.00 87.25 91 GLN A C 1
ATOM 721 O O . GLN A 1 91 ? 11.962 -5.344 2.940 1.00 87.25 91 GLN A O 1
ATOM 726 N N . GLU A 1 92 ? 11.925 -4.100 4.805 1.00 88.94 92 GLU A N 1
ATOM 727 C CA . GLU A 1 92 ? 10.597 -3.537 4.558 1.00 88.94 92 GLU A CA 1
ATOM 728 C C . GLU A 1 92 ? 10.618 -2.587 3.353 1.00 88.94 92 GLU A C 1
ATOM 730 O O . GLU A 1 92 ? 9.761 -2.671 2.469 1.00 88.94 92 GLU A O 1
ATOM 735 N N . ILE A 1 93 ? 11.667 -1.768 3.239 1.00 90.94 93 ILE A N 1
ATOM 736 C CA . ILE A 1 93 ? 11.900 -0.904 2.072 1.00 90.94 93 ILE A CA 1
ATOM 737 C C . ILE A 1 93 ? 12.050 -1.749 0.801 1.00 90.94 93 ILE A C 1
ATOM 739 O O . ILE A 1 93 ? 11.422 -1.464 -0.222 1.00 90.94 93 ILE A O 1
ATOM 743 N N . SER A 1 94 ? 12.846 -2.820 0.867 1.00 90.56 94 SER A N 1
ATOM 744 C CA . SER A 1 94 ? 13.037 -3.757 -0.243 1.00 90.56 94 SER A CA 1
ATOM 745 C C . SER A 1 94 ? 11.719 -4.423 -0.657 1.00 90.56 94 SER A C 1
ATOM 747 O O . SER A 1 94 ? 11.407 -4.500 -1.848 1.00 90.56 94 SER A O 1
ATOM 749 N N . PHE A 1 95 ? 10.898 -4.835 0.313 1.00 91.44 95 PHE A N 1
ATOM 750 C CA . PHE A 1 95 ? 9.584 -5.425 0.069 1.00 91.44 95 PHE A CA 1
ATOM 751 C C . PHE A 1 95 ? 8.631 -4.449 -0.636 1.00 91.44 95 PHE A C 1
ATOM 753 O O . PHE A 1 95 ? 8.033 -4.801 -1.657 1.00 91.44 95 PHE A O 1
ATOM 760 N N . LEU A 1 96 ? 8.522 -3.210 -0.147 1.00 93.50 96 LEU A N 1
ATOM 761 C CA . LEU A 1 96 ? 7.680 -2.174 -0.755 1.00 93.50 96 LEU A CA 1
ATOM 762 C C . LEU A 1 96 ? 8.128 -1.850 -2.184 1.00 93.50 96 LEU A C 1
ATOM 764 O O . LEU A 1 96 ? 7.302 -1.740 -3.094 1.00 93.50 96 LEU A O 1
ATOM 768 N N . LEU A 1 97 ? 9.439 -1.749 -2.406 1.00 93.25 97 LEU A N 1
ATOM 769 C CA . LEU A 1 97 ? 10.005 -1.468 -3.721 1.00 93.25 97 LEU A CA 1
ATOM 770 C C . LEU A 1 97 ? 9.788 -2.634 -4.700 1.00 93.25 97 LEU A C 1
ATOM 772 O O . LEU A 1 97 ? 9.482 -2.414 -5.878 1.00 93.25 97 LEU A O 1
ATOM 776 N N . ALA A 1 98 ? 9.885 -3.877 -4.225 1.00 92.38 98 ALA A N 1
ATOM 777 C CA . ALA A 1 98 ? 9.566 -5.068 -5.006 1.00 92.38 98 ALA A CA 1
ATOM 778 C C . ALA A 1 98 ? 8.072 -5.129 -5.369 1.00 92.38 98 ALA A C 1
ATOM 780 O O . ALA A 1 98 ? 7.737 -5.404 -6.526 1.00 92.38 98 ALA A O 1
ATOM 781 N N . ALA A 1 99 ? 7.175 -4.808 -4.430 1.00 94.19 99 ALA A N 1
ATOM 782 C CA . ALA A 1 99 ? 5.734 -4.733 -4.673 1.00 94.19 99 ALA A CA 1
ATOM 783 C C . ALA A 1 99 ? 5.387 -3.653 -5.712 1.00 94.19 99 ALA A C 1
ATOM 785 O O . ALA A 1 99 ? 4.670 -3.928 -6.680 1.00 94.19 99 ALA A O 1
ATOM 786 N N . ALA A 1 100 ? 5.973 -2.456 -5.584 1.00 95.00 100 ALA A N 1
ATOM 787 C CA . ALA A 1 100 ? 5.833 -1.384 -6.568 1.00 95.00 100 ALA A CA 1
ATOM 788 C C . ALA A 1 100 ? 6.317 -1.834 -7.957 1.00 95.00 100 ALA A C 1
ATOM 790 O O . ALA A 1 100 ? 5.611 -1.674 -8.953 1.00 95.00 100 ALA A O 1
ATOM 791 N N . SER A 1 101 ? 7.493 -2.463 -8.022 1.00 93.19 101 SER A N 1
ATOM 792 C CA . SER A 1 101 ? 8.082 -2.965 -9.269 1.00 93.19 101 SER A CA 1
ATOM 793 C C . SER A 1 101 ? 7.188 -4.001 -9.950 1.00 93.19 101 SER A C 1
ATOM 795 O O . SER A 1 101 ? 6.948 -3.920 -11.156 1.00 93.19 101 SER A O 1
ATOM 797 N N . LYS A 1 102 ? 6.647 -4.949 -9.175 1.00 93.75 102 LYS A N 1
ATOM 798 C CA . LYS A 1 102 ? 5.699 -5.958 -9.658 1.00 93.75 102 LYS A CA 1
ATOM 799 C C . LYS A 1 102 ? 4.451 -5.296 -10.247 1.00 93.75 102 LYS A C 1
ATOM 801 O O . LYS A 1 102 ? 4.080 -5.608 -11.377 1.00 93.75 102 LYS A O 1
ATOM 806 N N . CYS A 1 103 ? 3.856 -4.339 -9.535 1.00 95.50 103 CYS A N 1
ATOM 807 C CA . CYS A 1 103 ? 2.689 -3.595 -10.011 1.00 95.50 103 CYS A CA 1
ATOM 808 C C . CYS A 1 103 ? 2.984 -2.838 -11.317 1.00 95.50 103 CYS A C 1
ATOM 810 O O . CYS A 1 103 ? 2.208 -2.909 -12.265 1.00 95.50 103 CYS A O 1
ATOM 812 N N . VAL A 1 104 ? 4.134 -2.165 -11.430 1.00 94.38 104 VAL A N 1
ATOM 813 C CA . VAL A 1 104 ? 4.519 -1.464 -12.668 1.00 94.38 104 VAL A CA 1
ATOM 814 C C . VAL A 1 104 ? 4.666 -2.420 -13.856 1.00 94.38 104 VAL A C 1
ATOM 816 O O . VAL A 1 104 ? 4.314 -2.059 -14.982 1.00 94.38 104 VAL A O 1
ATOM 819 N N . ILE A 1 105 ? 5.197 -3.626 -13.642 1.00 92.12 105 ILE A N 1
ATOM 820 C CA . ILE A 1 105 ? 5.332 -4.627 -14.708 1.00 92.12 105 ILE A CA 1
ATOM 821 C C . ILE A 1 105 ? 3.955 -5.087 -15.198 1.00 92.12 105 ILE A C 1
ATOM 823 O O . ILE A 1 105 ? 3.761 -5.179 -16.408 1.00 92.12 105 ILE A O 1
ATOM 827 N N . LEU A 1 106 ? 3.022 -5.335 -14.273 1.00 94.38 106 LEU A N 1
ATOM 828 C CA . LEU A 1 106 ? 1.662 -5.802 -14.567 1.00 94.38 106 LEU A CA 1
ATOM 829 C C . LEU A 1 106 ? 0.739 -4.703 -15.119 1.00 94.38 106 LEU A C 1
ATOM 831 O O . LEU A 1 106 ? -0.266 -5.005 -15.760 1.00 94.38 106 LEU A O 1
ATOM 835 N N . ALA A 1 107 ? 1.054 -3.431 -14.870 1.00 94.94 107 ALA A N 1
ATOM 836 C CA . ALA A 1 107 ? 0.262 -2.301 -15.337 1.00 94.94 107 ALA A CA 1
ATOM 837 C C . ALA A 1 107 ? 0.253 -2.182 -16.877 1.00 94.94 107 ALA A C 1
ATOM 839 O O . ALA A 1 107 ? 1.268 -2.450 -17.531 1.00 94.94 107 ALA A O 1
ATOM 840 N N . PRO A 1 108 ? -0.858 -1.707 -17.478 1.00 92.94 108 PRO A N 1
ATOM 841 C CA . PRO A 1 108 ? -0.924 -1.462 -18.914 1.00 92.94 108 PRO A CA 1
ATOM 842 C C . PRO A 1 108 ? 0.096 -0.401 -19.342 1.00 92.94 108 PRO A C 1
ATOM 844 O O . PRO A 1 108 ? 0.474 0.493 -18.577 1.00 92.94 108 PRO A O 1
ATOM 847 N N . ALA A 1 109 ? 0.553 -0.487 -20.591 1.00 90.69 109 ALA A N 1
ATOM 848 C CA . ALA A 1 109 ? 1.465 0.503 -21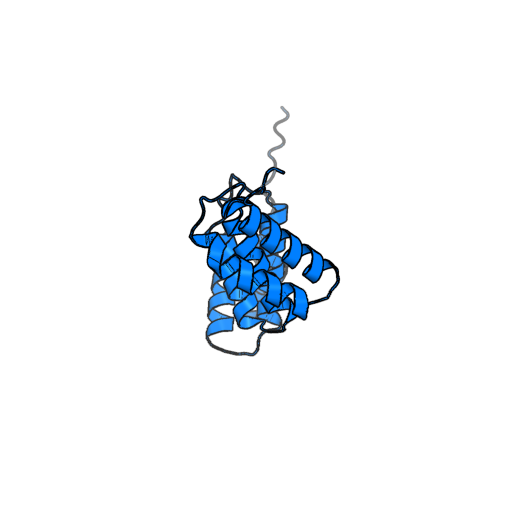.147 1.00 90.69 109 ALA A CA 1
ATOM 849 C C . ALA A 1 109 ? 0.832 1.907 -21.134 1.00 90.69 109 ALA A C 1
ATOM 851 O O . ALA A 1 109 ? -0.327 2.084 -21.497 1.00 90.69 109 ALA A O 1
ATOM 852 N N . GLY A 1 110 ? 1.602 2.914 -20.714 1.00 92.50 110 GLY A N 1
ATOM 853 C CA . GLY A 1 110 ? 1.124 4.292 -20.635 1.00 92.50 110 GLY A CA 1
ATOM 854 C C . GLY A 1 110 ? 2.106 5.228 -19.933 1.00 92.50 110 GLY A C 1
ATOM 855 O O . GLY A 1 110 ? 3.091 4.788 -19.336 1.00 92.50 110 GLY A O 1
ATOM 856 N N . ARG A 1 111 ? 1.825 6.538 -19.986 1.00 93.25 111 ARG A N 1
ATOM 857 C CA . ARG A 1 111 ? 2.683 7.581 -19.387 1.00 93.25 111 ARG A CA 1
ATOM 858 C C . ARG A 1 111 ? 2.879 7.393 -17.881 1.00 93.25 111 ARG A C 1
ATOM 860 O O . ARG A 1 111 ? 4.012 7.448 -17.415 1.00 93.25 111 ARG A O 1
ATOM 867 N N . GLN A 1 112 ? 1.800 7.122 -17.144 1.00 90.31 112 GLN A N 1
ATOM 868 C CA . GLN A 1 112 ? 1.842 6.921 -15.690 1.00 90.31 112 GLN A CA 1
ATOM 869 C C . GLN A 1 112 ? 2.769 5.759 -15.313 1.00 90.31 112 GLN A C 1
ATOM 871 O O . GLN A 1 112 ? 3.670 5.934 -14.499 1.00 90.31 112 GLN A O 1
ATOM 876 N N . ARG A 1 113 ? 2.620 4.603 -15.975 1.00 92.44 113 ARG A N 1
ATOM 877 C CA . ARG A 1 113 ? 3.486 3.432 -15.769 1.00 92.44 113 ARG A CA 1
ATOM 878 C C . ARG A 1 113 ? 4.962 3.777 -15.962 1.00 92.44 113 ARG A C 1
ATOM 880 O O . ARG A 1 113 ? 5.787 3.406 -15.136 1.00 92.44 113 ARG A O 1
ATOM 887 N N . MET A 1 114 ? 5.295 4.495 -17.033 1.00 90.88 114 MET A N 1
ATOM 888 C CA . MET A 1 114 ? 6.680 4.865 -17.339 1.00 90.88 114 MET A CA 1
ATOM 889 C C . MET A 1 114 ? 7.264 5.848 -16.322 1.00 90.88 114 MET A C 1
ATOM 891 O O . MET A 1 114 ? 8.428 5.710 -15.947 1.00 90.88 114 MET A O 1
ATOM 895 N N . ALA A 1 115 ? 6.463 6.806 -15.851 1.00 91.88 115 ALA A N 1
ATOM 896 C CA . ALA A 1 115 ? 6.877 7.754 -14.822 1.00 91.88 115 ALA A CA 1
ATOM 897 C C . ALA A 1 115 ? 7.170 7.045 -13.490 1.00 91.88 115 ALA A C 1
ATOM 899 O O . ALA A 1 115 ? 8.231 7.256 -12.904 1.00 91.88 115 ALA A O 1
ATOM 900 N N . VAL A 1 116 ? 6.276 6.150 -13.052 1.00 92.44 116 VAL A N 1
ATOM 901 C CA . VAL A 1 116 ? 6.482 5.377 -11.818 1.00 92.44 116 VAL A CA 1
ATOM 902 C C . VAL A 1 116 ? 7.666 4.419 -11.962 1.00 92.44 116 VAL A C 1
ATOM 904 O O . VAL A 1 116 ? 8.509 4.367 -11.072 1.00 92.44 116 VAL A O 1
ATOM 907 N N . MET A 1 117 ? 7.795 3.730 -13.103 1.00 90.38 117 MET A N 1
ATOM 908 C CA . MET A 1 117 ? 8.959 2.883 -13.393 1.00 90.38 117 MET A CA 1
ATOM 909 C C . MET A 1 117 ? 10.263 3.670 -13.255 1.00 90.38 117 MET A C 1
ATOM 911 O O . MET A 1 117 ? 11.202 3.211 -12.614 1.00 90.38 117 MET A O 1
ATOM 915 N N . HIS A 1 118 ? 10.330 4.864 -13.848 1.00 90.25 118 HIS A N 1
ATOM 916 C CA . HIS A 1 118 ? 11.524 5.692 -13.765 1.00 90.25 118 HIS A CA 1
ATOM 917 C C . HIS A 1 118 ? 11.863 6.052 -12.317 1.00 90.25 118 HIS A C 1
ATOM 919 O O . HIS A 1 118 ? 13.012 5.878 -11.923 1.00 90.25 118 HIS A O 1
ATOM 925 N N . ALA A 1 119 ? 10.868 6.463 -11.530 1.00 91.94 119 ALA A N 1
ATOM 926 C CA . ALA A 1 119 ? 11.062 6.824 -10.131 1.00 91.94 119 ALA A CA 1
ATOM 927 C C . ALA A 1 119 ? 11.544 5.646 -9.262 1.00 91.94 119 ALA A C 1
ATOM 929 O O . ALA A 1 119 ? 12.423 5.829 -8.422 1.00 91.94 119 ALA A O 1
ATOM 930 N N . ILE A 1 120 ? 11.024 4.434 -9.496 1.00 91.00 120 ILE A N 1
ATOM 931 C CA . ILE A 1 120 ? 11.486 3.204 -8.826 1.00 91.00 120 ILE A CA 1
ATOM 932 C C . ILE A 1 120 ? 12.964 2.946 -9.131 1.00 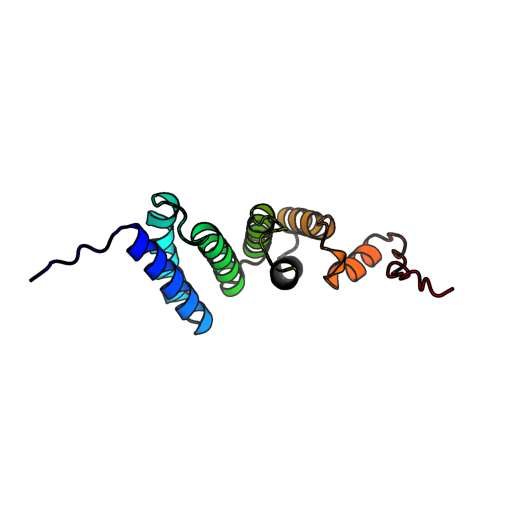91.00 120 ILE A C 1
ATOM 934 O O . ILE A 1 120 ? 13.734 2.618 -8.236 1.00 91.00 120 ILE A O 1
ATOM 938 N N . LEU A 1 121 ? 13.380 3.115 -10.386 1.00 88.25 121 LEU A N 1
ATOM 939 C CA . LEU A 1 121 ? 14.749 2.825 -10.821 1.00 88.25 121 LEU A CA 1
ATOM 940 C C . LEU A 1 121 ? 15.777 3.854 -10.348 1.00 88.25 121 LEU A C 1
ATOM 942 O O . LEU A 1 121 ? 16.956 3.527 -10.253 1.00 88.25 121 LEU A O 1
ATOM 946 N N . THR A 1 122 ? 15.346 5.087 -10.085 1.00 89.06 122 THR A N 1
ATOM 947 C CA . THR A 1 122 ? 16.191 6.146 -9.514 1.00 89.06 122 THR A CA 1
ATOM 948 C C . THR A 1 122 ? 16.280 6.085 -7.990 1.00 89.06 122 THR A C 1
ATOM 950 O O . THR A 1 122 ? 17.032 6.852 -7.398 1.00 89.06 122 THR A O 1
ATOM 953 N N . HIS A 1 123 ? 15.503 5.217 -7.340 1.00 89.81 123 HIS A N 1
ATOM 954 C CA . HIS A 1 123 ? 15.511 5.084 -5.889 1.00 89.81 123 HIS A CA 1
ATOM 955 C C . HIS A 1 123 ? 16.866 4.549 -5.392 1.00 89.81 123 HIS A C 1
ATOM 957 O O . HIS A 1 123 ? 17.446 3.661 -6.015 1.00 89.81 123 HIS A O 1
ATOM 963 N N . TYR A 1 124 ? 17.360 5.038 -4.248 1.00 88.31 124 TYR A N 1
ATOM 964 C CA . TYR A 1 124 ? 18.678 4.647 -3.717 1.00 88.31 124 TYR A CA 1
ATOM 965 C C . TYR A 1 124 ? 18.779 3.133 -3.453 1.00 88.31 124 TYR A C 1
ATOM 967 O O . TYR A 1 124 ? 19.810 2.520 -3.703 1.00 88.31 124 TYR A O 1
ATOM 975 N N . ALA A 1 125 ? 17.678 2.512 -3.015 1.00 86.62 125 ALA A N 1
ATOM 976 C CA . ALA A 1 125 ? 17.593 1.072 -2.772 1.00 86.62 125 ALA A CA 1
ATOM 977 C C . ALA A 1 125 ? 17.289 0.243 -4.036 1.00 86.62 125 ALA A C 1
ATOM 979 O O . ALA A 1 125 ? 17.043 -0.952 -3.937 1.00 86.62 125 ALA A O 1
ATOM 980 N N . ALA A 1 126 ? 17.286 0.828 -5.238 1.00 85.31 126 ALA A N 1
ATOM 981 C CA . ALA A 1 126 ? 16.885 0.106 -6.448 1.00 85.31 126 ALA A CA 1
ATOM 982 C C . ALA A 1 126 ? 17.830 -1.045 -6.841 1.00 85.31 126 ALA A C 1
ATOM 984 O O . ALA A 1 126 ? 17.475 -1.850 -7.695 1.00 85.31 126 ALA A O 1
ATOM 985 N N . ASP A 1 127 ? 19.024 -1.140 -6.252 1.00 83.00 127 ASP A N 1
ATOM 986 C CA . ASP A 1 127 ? 19.932 -2.278 -6.465 1.00 83.00 127 ASP A CA 1
ATOM 987 C C . ASP A 1 127 ? 19.457 -3.572 -5.785 1.00 83.00 127 ASP A C 1
ATOM 989 O O . ASP A 1 127 ? 19.893 -4.655 -6.170 1.00 83.00 127 ASP A O 1
ATOM 993 N N . THR A 1 128 ? 18.530 -3.496 -4.822 1.00 81.94 128 THR A N 1
ATOM 994 C CA . THR A 1 128 ? 17.991 -4.689 -4.147 1.00 81.94 128 THR A CA 1
ATOM 995 C C . THR A 1 128 ? 16.971 -5.449 -4.998 1.00 81.94 128 THR A C 1
ATOM 997 O O . THR A 1 128 ? 16.685 -6.614 -4.724 1.00 81.94 128 THR A O 1
ATOM 1000 N N . ILE A 1 129 ? 16.425 -4.818 -6.045 1.00 77.94 129 ILE A N 1
ATOM 1001 C CA . ILE A 1 129 ? 15.344 -5.374 -6.864 1.00 77.94 129 ILE A CA 1
ATOM 1002 C C . ILE A 1 129 ? 15.852 -5.888 -8.221 1.00 77.94 129 ILE A C 1
ATOM 1004 O O . ILE A 1 129 ? 16.535 -5.174 -8.960 1.00 77.94 129 ILE A O 1
ATOM 1008 N N . PRO A 1 130 ? 15.439 -7.099 -8.647 1.00 70.62 130 PRO A N 1
ATOM 1009 C CA . PRO A 1 130 ? 15.927 -7.703 -9.886 1.00 70.62 130 PRO A CA 1
ATOM 1010 C C . PRO A 1 130 ? 15.516 -6.922 -11.147 1.00 70.62 130 PRO A C 1
ATOM 1012 O O . PRO A 1 130 ? 16.175 -7.009 -12.185 1.00 70.62 130 PRO A O 1
ATOM 1015 N N . VAL A 1 131 ? 14.441 -6.125 -11.074 1.00 73.06 131 VAL A N 1
ATOM 1016 C CA . VAL A 1 131 ? 13.915 -5.382 -12.230 1.00 73.06 131 VAL A CA 1
ATOM 1017 C C . VAL A 1 131 ? 14.890 -4.314 -12.737 1.00 73.06 131 VAL A C 1
ATOM 1019 O O . VAL A 1 131 ? 14.882 -4.008 -13.931 1.00 73.06 131 VAL A O 1
ATOM 1022 N N . ARG A 1 132 ? 15.768 -3.782 -11.872 1.00 71.56 132 ARG A N 1
ATOM 1023 C CA . ARG A 1 132 ? 16.768 -2.782 -12.267 1.00 71.56 132 ARG A CA 1
ATOM 1024 C C . ARG A 1 132 ? 17.745 -3.356 -13.289 1.00 71.56 132 ARG A C 1
ATOM 1026 O O . ARG A 1 132 ? 18.065 -2.678 -14.264 1.00 71.56 132 ARG A O 1
ATOM 1033 N N . PHE A 1 133 ? 18.133 -4.623 -13.140 1.00 70.06 133 PHE A N 1
ATOM 1034 C CA . PHE A 1 133 ? 19.021 -5.310 -14.083 1.00 70.06 133 PHE A CA 1
ATOM 1035 C C . PHE A 1 133 ? 18.364 -5.537 -15.449 1.00 70.06 133 PHE A C 1
ATOM 1037 O O . PHE A 1 133 ? 18.979 -5.276 -16.486 1.00 70.06 133 PHE A O 1
ATOM 1044 N N . LEU A 1 134 ? 17.100 -5.974 -15.463 1.00 68.06 134 LEU A N 1
ATOM 1045 C CA . LEU A 1 134 ? 16.332 -6.149 -16.702 1.00 68.06 134 LEU A CA 1
ATOM 1046 C C . LEU A 1 134 ? 16.151 -4.817 -17.436 1.00 68.06 134 LEU A C 1
ATOM 1048 O O . LEU A 1 134 ? 16.257 -4.750 -18.660 1.00 68.06 134 LEU A O 1
ATOM 1052 N N . TRP A 1 135 ? 15.924 -3.742 -16.688 1.00 67.69 135 TRP A N 1
ATOM 1053 C CA . TRP A 1 135 ? 15.715 -2.424 -17.262 1.00 67.69 135 TRP A CA 1
ATOM 1054 C C . TRP A 1 135 ? 16.997 -1.756 -17.763 1.00 67.69 135 TRP A C 1
ATOM 1056 O O . TRP A 1 135 ? 16.997 -1.183 -18.854 1.00 67.69 135 TRP A O 1
ATOM 1066 N N . ALA A 1 136 ? 18.102 -1.860 -17.019 1.00 69.38 136 ALA A N 1
ATOM 1067 C CA . ALA A 1 136 ? 19.412 -1.400 -17.479 1.00 69.38 136 ALA A CA 1
ATOM 1068 C C . ALA A 1 136 ? 19.774 -2.045 -18.825 1.00 69.38 136 ALA A C 1
ATOM 1070 O O . ALA A 1 136 ? 20.215 -1.358 -19.747 1.00 69.38 136 ALA A O 1
ATOM 1071 N N . ARG A 1 137 ? 19.462 -3.341 -18.975 1.00 65.50 137 ARG A N 1
ATOM 1072 C CA . ARG A 1 137 ? 19.613 -4.070 -20.236 1.00 65.50 137 ARG A CA 1
ATOM 1073 C C . ARG A 1 137 ? 18.704 -3.534 -21.347 1.00 65.50 137 ARG A C 1
ATOM 1075 O O . ARG A 1 137 ? 19.175 -3.386 -22.468 1.00 65.50 137 ARG A O 1
ATOM 1082 N N . MET A 1 138 ? 17.443 -3.205 -21.054 1.00 64.31 138 MET A N 1
ATOM 1083 C CA . MET A 1 138 ? 16.521 -2.619 -22.041 1.00 64.31 138 MET A CA 1
ATOM 1084 C C . MET A 1 138 ? 16.929 -1.213 -22.510 1.00 64.31 138 MET A C 1
ATOM 1086 O O . MET A 1 138 ? 16.675 -0.872 -23.660 1.00 64.31 138 MET A O 1
ATOM 1090 N N . ARG A 1 139 ? 17.567 -0.396 -21.659 1.00 66.81 139 ARG A N 1
ATOM 1091 C CA . ARG A 1 139 ? 18.051 0.948 -22.039 1.00 66.81 139 ARG A CA 1
ATOM 1092 C C . ARG A 1 139 ? 19.468 0.974 -22.617 1.00 66.81 139 ARG A C 1
ATOM 1094 O O . ARG A 1 139 ? 19.959 2.057 -22.916 1.00 66.81 139 ARG A O 1
ATOM 1101 N N . GLY A 1 140 ? 20.136 -0.175 -22.744 1.00 60.94 140 GLY A N 1
ATOM 1102 C CA . GLY A 1 140 ? 21.532 -0.219 -23.187 1.00 60.94 140 GLY A CA 1
ATOM 1103 C C . GLY A 1 140 ? 22.491 0.511 -22.240 1.00 60.94 140 GLY A C 1
ATOM 1104 O O . GLY A 1 140 ? 23.552 0.955 -22.669 1.00 60.94 140 GLY A O 1
ATOM 1105 N N . LEU A 1 141 ? 22.121 0.661 -20.961 1.00 59.03 141 LEU A N 1
ATOM 1106 C CA . LEU A 1 141 ? 23.016 1.223 -19.954 1.00 59.03 141 LEU A CA 1
ATOM 1107 C C . LEU A 1 141 ? 24.162 0.228 -19.705 1.00 59.03 141 LEU A C 1
ATOM 1109 O O . LEU A 1 141 ? 23.914 -0.985 -19.678 1.00 59.03 141 LEU A O 1
ATOM 1113 N N . PRO A 1 142 ? 25.411 0.704 -19.533 1.00 52.72 142 PRO A N 1
ATOM 1114 C CA . PRO A 1 142 ? 26.540 -0.174 -19.261 1.00 52.72 142 PRO A CA 1
ATOM 1115 C C . PRO A 1 142 ? 26.236 -1.004 -18.014 1.00 52.72 142 PRO A C 1
ATOM 1117 O O . PRO A 1 142 ? 25.641 -0.500 -17.059 1.00 52.72 142 PRO A O 1
ATOM 1120 N N . ARG A 1 143 ? 26.606 -2.292 -18.034 1.00 52.62 143 ARG A N 1
ATOM 1121 C CA . ARG A 1 143 ? 26.463 -3.170 -16.865 1.00 52.62 143 ARG A CA 1
ATOM 1122 C C . ARG A 1 143 ? 27.143 -2.471 -15.691 1.00 52.62 143 ARG A C 1
ATOM 1124 O O . ARG A 1 143 ? 28.365 -2.362 -15.693 1.00 52.62 143 ARG A O 1
ATOM 1131 N N . ALA A 1 144 ? 26.365 -1.991 -14.721 1.00 51.12 144 ALA A N 1
ATOM 1132 C CA . ALA A 1 144 ? 26.930 -1.577 -13.450 1.00 51.12 144 ALA A CA 1
ATOM 1133 C C . ALA 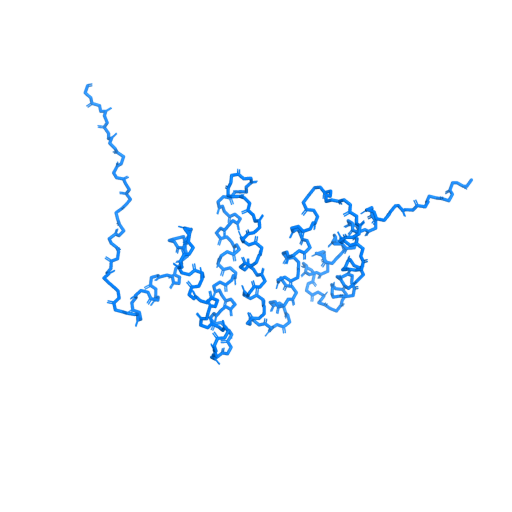A 1 144 ? 27.659 -2.809 -12.913 1.00 51.12 144 ALA A C 1
ATOM 1135 O O . ALA A 1 144 ? 27.047 -3.865 -12.736 1.00 51.12 144 ALA A O 1
ATOM 1136 N N . SER A 1 145 ? 28.979 -2.717 -12.789 1.00 48.94 145 SER A N 1
ATOM 1137 C CA . SER A 1 145 ? 29.784 -3.778 -12.211 1.00 48.94 145 SER A CA 1
ATOM 1138 C C . SER A 1 145 ? 29.265 -4.004 -10.800 1.00 48.94 145 SER A C 1
ATOM 1140 O O . SER A 1 145 ? 29.475 -3.173 -9.920 1.00 48.94 145 SER A O 1
ATOM 1142 N N . CYS A 1 146 ? 28.559 -5.112 -10.595 1.00 42.09 146 CYS A N 1
ATOM 1143 C CA . CYS A 1 146 ? 28.286 -5.652 -9.277 1.00 42.09 146 CYS A CA 1
ATOM 1144 C C . CYS A 1 146 ? 29.630 -6.069 -8.667 1.00 42.09 146 CYS A C 1
ATOM 1146 O O . CYS A 1 146 ? 30.028 -7.229 -8.736 1.00 42.09 146 CYS A O 1
ATOM 1148 N N . HIS A 1 147 ? 30.377 -5.107 -8.138 1.00 40.56 147 HIS A N 1
ATOM 1149 C CA . HIS A 1 147 ? 31.410 -5.372 -7.158 1.00 40.56 147 HIS A CA 1
ATOM 1150 C C . HIS A 1 147 ? 30.857 -4.910 -5.814 1.00 40.56 147 HIS A C 1
ATOM 1152 O O . HIS A 1 147 ? 30.551 -3.725 -5.673 1.00 40.56 147 HIS A O 1
ATOM 1158 N N . PRO A 1 148 ? 30.662 -5.819 -4.841 1.00 47.47 148 PRO A N 1
ATOM 1159 C CA . PRO A 1 148 ? 30.461 -5.376 -3.471 1.00 47.47 148 PRO A CA 1
ATOM 1160 C C . PRO A 1 148 ? 31.700 -4.565 -3.054 1.00 47.47 148 PRO A C 1
ATOM 1162 O O . PRO A 1 148 ? 32.797 -4.871 -3.536 1.00 47.47 148 PRO A O 1
ATOM 1165 N N . PRO A 1 149 ? 31.567 -3.532 -2.200 1.00 44.72 149 PRO A N 1
ATOM 1166 C CA . PRO A 1 149 ? 32.737 -2.836 -1.687 1.00 44.72 149 PRO A CA 1
ATOM 1167 C C . PRO A 1 149 ? 33.638 -3.877 -1.023 1.00 44.72 149 PRO A C 1
ATOM 1169 O O . PRO A 1 149 ? 33.194 -4.618 -0.140 1.00 44.72 149 PRO A O 1
ATOM 1172 N N . ALA A 1 150 ? 34.871 -3.986 -1.521 1.00 41.84 150 ALA A N 1
ATOM 1173 C CA . ALA A 1 150 ? 35.883 -4.848 -0.944 1.00 41.84 150 ALA A CA 1
ATOM 1174 C C . ALA A 1 150 ? 35.978 -4.502 0.544 1.00 41.84 150 ALA A C 1
ATOM 1176 O O . ALA A 1 150 ? 36.286 -3.371 0.911 1.00 41.84 150 ALA A O 1
ATOM 1177 N N . ARG A 1 151 ? 35.633 -5.459 1.409 1.00 47.47 151 ARG A N 1
ATOM 1178 C CA . ARG A 1 151 ? 35.979 -5.357 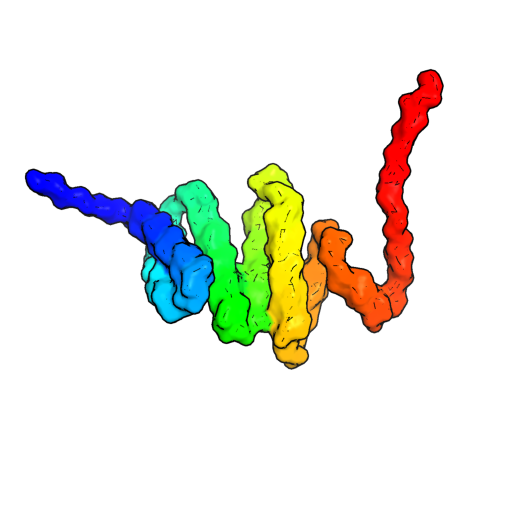2.820 1.00 47.47 151 ARG A CA 1
ATOM 1179 C C . ARG A 1 151 ? 37.495 -5.437 2.867 1.00 47.47 151 ARG A C 1
ATOM 1181 O O . ARG A 1 151 ? 38.048 -6.506 2.619 1.00 47.47 151 ARG A O 1
ATOM 1188 N N . ASP A 1 152 ? 38.138 -4.309 3.133 1.00 40.22 152 ASP A N 1
ATOM 1189 C CA . ASP A 1 152 ? 39.556 -4.252 3.447 1.00 40.22 152 ASP A CA 1
ATOM 1190 C C . ASP A 1 152 ? 39.822 -5.192 4.630 1.00 40.22 152 ASP A C 1
ATOM 1192 O O . ASP A 1 152 ? 39.512 -4.896 5.785 1.00 40.22 152 ASP A O 1
ATOM 1196 N N . CYS A 1 153 ? 40.363 -6.373 4.335 1.00 39.91 153 CYS A N 1
ATOM 1197 C CA . CYS A 1 153 ? 40.957 -7.249 5.330 1.00 39.91 153 CYS A CA 1
ATOM 1198 C C . CYS A 1 153 ? 42.263 -6.601 5.800 1.00 39.91 153 CYS A C 1
ATOM 1200 O O . CYS A 1 153 ? 43.346 -6.940 5.329 1.00 39.91 153 CYS A O 1
ATOM 1202 N N . VAL A 1 154 ? 42.161 -5.652 6.731 1.00 49.31 154 VAL A N 1
ATOM 1203 C CA . VAL A 1 154 ? 43.307 -5.180 7.509 1.00 49.31 154 VAL A CA 1
ATOM 1204 C C . VAL A 1 154 ? 43.647 -6.262 8.532 1.00 49.31 154 VAL A C 1
ATOM 1206 O O . VAL A 1 154 ? 43.131 -6.284 9.645 1.00 49.31 154 VAL A O 1
ATOM 1209 N N . HIS A 1 155 ? 44.527 -7.177 8.136 1.00 45.03 155 HIS A N 1
ATOM 1210 C CA . HIS A 1 155 ? 45.376 -7.909 9.065 1.00 45.03 155 HIS A CA 1
ATOM 1211 C C . HIS A 1 155 ? 46.827 -7.757 8.619 1.00 45.03 155 HIS A C 1
ATOM 1213 O O . HIS A 1 155 ? 47.297 -8.443 7.709 1.00 45.03 155 HIS A O 1
ATOM 1219 N N . ARG A 1 156 ? 47.523 -6.838 9.287 1.00 42.44 156 ARG A N 1
ATOM 1220 C CA . ARG A 1 156 ? 48.959 -6.907 9.516 1.00 42.44 156 ARG A CA 1
ATOM 1221 C C . ARG A 1 156 ? 49.260 -6.397 10.913 1.00 42.44 156 ARG A C 1
ATOM 1223 O O . ARG A 1 156 ? 48.566 -5.443 11.325 1.00 42.44 156 ARG A O 1
#

Foldseek 3Di:
DPPPPQDLVNLLVVLLVQLVVCVVVLNLVRSVVSLVVNVVRVVVDDCDPNSVLSSLLSVLSSCVSVLVLLVSLVSLVVSLVPDDPVVDDLVVNLVSLQSSVVSLVSDDDDDSSVVSVVSSLPDPSNVSYPVNVVVCVVVVNPPPPPDDPPPPPPDD

pLDDT: mean 85.0, std 16.46, range [39.91, 97.69]